Protein AF-A0A2P7NXD1-F1 (afdb_monomer)

Structure (mmCIF, N/CA/C/O backbone):
data_AF-A0A2P7NXD1-F1
#
_entry.id   AF-A0A2P7NXD1-F1
#
loop_
_atom_site.group_PDB
_atom_site.id
_atom_site.type_symbol
_atom_site.label_atom_id
_atom_site.label_alt_id
_atom_site.label_comp_id
_atom_site.label_asym_id
_atom_site.label_entity_id
_atom_site.label_seq_id
_atom_site.pdbx_PDB_ins_code
_atom_site.Cartn_x
_atom_site.Cartn_y
_atom_site.Cartn_z
_atom_site.occupancy
_atom_site.B_iso_or_equiv
_atom_site.auth_seq_id
_atom_site.auth_comp_id
_atom_site.auth_asym_id
_atom_site.auth_atom_id
_atom_site.pdbx_PDB_model_num
ATOM 1 N N . MET A 1 1 ? 3.298 -39.416 32.333 1.00 36.56 1 MET A N 1
ATOM 2 C CA . MET A 1 1 ? 2.624 -38.278 31.671 1.00 36.56 1 MET A CA 1
ATOM 3 C C . MET A 1 1 ? 3.644 -37.583 30.783 1.00 36.56 1 MET A C 1
ATOM 5 O O . MET A 1 1 ? 4.661 -37.138 31.295 1.00 36.56 1 MET A O 1
ATOM 9 N N . LYS A 1 2 ? 3.443 -37.612 29.460 1.00 35.41 2 LYS A N 1
ATOM 10 C CA . LYS A 1 2 ? 4.354 -37.025 28.463 1.00 35.41 2 LYS A CA 1
ATOM 11 C C . LYS A 1 2 ? 4.088 -35.521 28.370 1.00 35.41 2 LYS A C 1
ATOM 13 O O . LYS A 1 2 ? 2.982 -35.134 28.010 1.00 35.41 2 LYS A O 1
ATOM 18 N N . GLN A 1 3 ? 5.083 -34.701 28.690 1.00 37.34 3 GLN A N 1
ATOM 19 C CA . GLN A 1 3 ? 5.082 -33.281 28.345 1.00 37.34 3 GLN A CA 1
ATOM 20 C C . GLN A 1 3 ? 5.636 -33.157 26.921 1.00 37.34 3 GLN A C 1
ATOM 22 O O . GLN A 1 3 ? 6.764 -33.563 26.659 1.00 37.34 3 GLN A O 1
ATOM 27 N N . PHE A 1 4 ? 4.817 -32.663 25.993 1.00 35.91 4 PHE A N 1
ATOM 28 C CA . PHE A 1 4 ? 5.263 -32.245 24.667 1.00 35.91 4 PHE A CA 1
ATOM 29 C C . PHE A 1 4 ? 5.716 -30.787 24.766 1.00 35.91 4 PHE A C 1
ATOM 31 O O . PHE A 1 4 ? 4.890 -29.878 24.809 1.00 35.91 4 PHE A O 1
ATOM 38 N N . SER A 1 5 ? 7.023 -30.563 24.831 1.00 38.06 5 SER A N 1
ATOM 39 C CA . SER A 1 5 ? 7.633 -29.255 24.609 1.00 38.06 5 SER A CA 1
ATOM 40 C C . SER A 1 5 ? 7.817 -29.061 23.104 1.00 38.06 5 SER A C 1
ATOM 42 O O . SER A 1 5 ? 8.701 -29.651 22.489 1.00 38.06 5 SER A O 1
ATOM 44 N N . ILE A 1 6 ? 6.953 -28.252 22.491 1.00 39.41 6 ILE A N 1
ATOM 45 C CA . ILE A 1 6 ? 7.162 -27.771 21.123 1.00 39.41 6 ILE A CA 1
ATOM 46 C C . ILE A 1 6 ? 8.181 -26.637 21.229 1.00 39.41 6 ILE A C 1
ATOM 48 O O . ILE A 1 6 ? 7.843 -25.518 21.610 1.00 39.41 6 ILE A O 1
ATOM 52 N N . ALA A 1 7 ? 9.445 -26.961 20.967 1.00 38.28 7 ALA A N 1
ATOM 53 C CA . ALA A 1 7 ? 10.475 -25.967 20.721 1.00 38.28 7 ALA A CA 1
ATOM 54 C C . ALA A 1 7 ? 10.150 -25.292 19.384 1.00 38.28 7 ALA A C 1
ATOM 56 O O . ALA A 1 7 ? 10.185 -25.920 18.326 1.00 38.28 7 ALA A O 1
ATOM 57 N N . THR A 1 8 ? 9.754 -24.026 19.450 1.00 41.03 8 THR A N 1
ATOM 58 C CA . THR A 1 8 ? 9.497 -23.184 18.285 1.00 41.03 8 THR A CA 1
ATOM 59 C C . THR A 1 8 ? 10.834 -22.788 17.665 1.00 41.03 8 THR A C 1
ATOM 61 O O . THR A 1 8 ? 11.341 -21.696 17.902 1.00 41.03 8 THR A O 1
ATOM 64 N N . ASP A 1 9 ? 11.420 -23.696 16.890 1.00 48.03 9 ASP A N 1
ATOM 65 C CA . ASP A 1 9 ? 12.513 -23.383 15.973 1.00 48.03 9 ASP A CA 1
ATOM 66 C C . ASP A 1 9 ? 11.921 -22.637 14.770 1.00 48.03 9 ASP A C 1
ATOM 68 O O . ASP A 1 9 ? 11.487 -23.220 13.778 1.00 48.03 9 ASP A O 1
ATOM 72 N N . LEU A 1 10 ? 11.842 -21.314 14.885 1.00 42.22 10 LEU A N 1
ATOM 73 C CA . LEU A 1 10 ? 11.689 -20.424 13.739 1.00 42.22 10 LEU A CA 1
ATOM 74 C C . LEU A 1 10 ? 12.944 -19.564 13.655 1.00 42.22 10 LEU A C 1
ATOM 76 O O . LEU A 1 10 ? 12.919 -18.350 13.847 1.00 42.22 10 LEU A O 1
ATOM 80 N N . ASN A 1 11 ? 14.053 -20.240 13.363 1.00 40.47 11 ASN A N 1
ATOM 81 C CA . ASN A 1 11 ? 15.208 -19.622 12.742 1.00 40.47 11 ASN A CA 1
ATOM 82 C C . ASN A 1 11 ? 14.796 -19.197 11.325 1.00 40.47 11 ASN A C 1
ATOM 84 O O . ASN A 1 11 ? 14.822 -19.982 10.378 1.00 40.47 11 ASN A O 1
ATOM 88 N N . ILE A 1 12 ? 14.337 -17.954 11.212 1.00 46.53 12 ILE A N 1
ATOM 89 C CA . ILE A 1 12 ? 14.228 -17.252 9.938 1.00 46.53 12 ILE A CA 1
ATOM 90 C C . ILE A 1 12 ? 15.250 -16.116 9.976 1.00 46.53 12 ILE A C 1
ATOM 92 O O . ILE A 1 12 ? 14.914 -14.935 9.902 1.00 46.53 12 ILE A O 1
ATOM 96 N N . ASP A 1 13 ? 16.524 -16.483 10.096 1.00 45.28 13 ASP A N 1
ATOM 97 C CA . ASP A 1 13 ? 17.601 -15.638 9.610 1.00 45.28 13 ASP A CA 1
ATOM 98 C C . ASP A 1 13 ? 17.513 -15.643 8.080 1.00 45.28 13 ASP A C 1
ATOM 100 O O . ASP A 1 13 ? 18.082 -16.499 7.407 1.00 45.28 13 ASP A O 1
ATOM 104 N N . PHE A 1 14 ? 16.759 -14.706 7.499 1.00 52.28 14 PHE A N 1
ATOM 105 C CA . PHE A 1 14 ? 16.956 -14.350 6.096 1.00 52.28 14 PHE A CA 1
ATOM 106 C C . PHE A 1 14 ? 18.370 -13.770 5.979 1.00 52.28 14 PHE A C 1
ATOM 108 O O . PHE A 1 14 ? 18.602 -12.668 6.490 1.00 52.28 14 PHE A O 1
ATOM 115 N N . PRO A 1 15 ? 19.330 -14.424 5.298 1.00 44.69 15 PRO A N 1
ATOM 116 C CA . PRO A 1 15 ? 20.633 -13.826 5.105 1.00 44.69 15 PRO A CA 1
ATOM 117 C C . PRO A 1 15 ? 20.508 -12.812 3.964 1.00 44.69 15 PRO A C 1
ATOM 119 O O . PRO A 1 15 ? 20.892 -13.072 2.828 1.00 44.69 15 PRO A O 1
ATOM 122 N N . LEU A 1 16 ? 19.988 -11.619 4.263 1.00 47.16 16 LEU A N 1
ATOM 123 C CA . LEU A 1 16 ? 20.020 -10.464 3.356 1.00 47.16 16 LEU A CA 1
ATOM 124 C C . LEU A 1 16 ? 21.416 -9.829 3.261 1.00 47.16 16 LEU A C 1
ATOM 126 O O . LEU A 1 16 ? 21.551 -8.685 2.837 1.00 47.16 16 LEU A O 1
ATOM 130 N N . ASN A 1 17 ? 22.479 -10.542 3.638 1.00 49.88 17 ASN A N 1
ATOM 131 C CA . ASN A 1 17 ? 23.824 -9.997 3.541 1.00 49.88 17 ASN A CA 1
ATOM 132 C C . ASN A 1 17 ? 24.890 -11.065 3.272 1.00 49.88 17 ASN A C 1
ATOM 134 O O . ASN A 1 17 ? 25.778 -11.315 4.078 1.00 49.88 17 ASN A O 1
ATOM 138 N N . GLN A 1 18 ? 24.835 -11.666 2.085 1.00 47.19 18 GLN A N 1
ATOM 139 C CA . GLN A 1 18 ? 26.065 -12.039 1.387 1.00 47.19 18 GLN A CA 1
ATOM 140 C C . GLN A 1 18 ? 26.302 -11.024 0.273 1.00 47.19 18 GLN A C 1
ATOM 142 O O . GLN A 1 18 ? 26.091 -11.300 -0.909 1.00 47.19 18 GLN A O 1
ATOM 147 N N . ARG A 1 19 ? 26.755 -9.824 0.652 1.00 48.25 19 ARG A N 1
ATOM 148 C CA . ARG A 1 19 ? 27.351 -8.867 -0.284 1.00 48.25 19 ARG A CA 1
ATOM 149 C C . ARG A 1 19 ? 28.702 -9.432 -0.738 1.00 48.25 19 ARG A C 1
ATOM 151 O O . ARG A 1 19 ? 29.758 -9.047 -0.253 1.00 48.25 19 ARG A O 1
ATOM 158 N N . LYS A 1 20 ? 28.666 -10.412 -1.648 1.00 53.19 20 LYS A N 1
ATOM 159 C CA . LYS A 1 20 ? 29.825 -10.755 -2.480 1.00 53.19 20 LYS A CA 1
ATOM 160 C C . LYS A 1 20 ? 30.188 -9.486 -3.243 1.00 53.19 20 LYS A C 1
ATOM 162 O O . LYS A 1 20 ? 29.293 -8.842 -3.779 1.00 53.19 20 LYS A O 1
ATOM 167 N N . ASN A 1 21 ? 31.466 -9.119 -3.239 1.00 53.06 21 ASN A N 1
ATOM 168 C CA . ASN A 1 21 ? 32.022 -7.934 -3.894 1.00 53.06 21 ASN A CA 1
ATOM 169 C C . ASN A 1 21 ? 31.562 -7.830 -5.361 1.00 53.06 21 ASN A C 1
ATOM 171 O O . ASN A 1 21 ? 32.216 -8.339 -6.268 1.00 53.06 21 ASN A O 1
ATOM 175 N N . CYS A 1 22 ? 30.418 -7.196 -5.604 1.00 52.31 22 CYS A N 1
ATOM 176 C CA . CYS A 1 22 ? 29.953 -6.859 -6.937 1.00 52.31 22 CYS A CA 1
ATOM 177 C C . CYS A 1 22 ? 30.508 -5.477 -7.270 1.00 52.31 22 CYS A C 1
ATOM 179 O O . CYS A 1 22 ? 30.320 -4.532 -6.509 1.00 52.31 22 CYS A O 1
ATOM 181 N N . ASN A 1 23 ? 31.206 -5.370 -8.403 1.00 58.66 23 ASN A N 1
ATOM 182 C CA . ASN A 1 23 ? 31.758 -4.108 -8.889 1.00 58.66 23 ASN A CA 1
ATOM 183 C C . ASN A 1 23 ? 30.691 -2.991 -8.858 1.00 58.66 23 ASN A C 1
ATOM 185 O O . ASN A 1 23 ? 29.567 -3.236 -9.305 1.00 58.66 23 ASN A O 1
ATOM 189 N N . PRO A 1 24 ? 31.026 -1.759 -8.427 1.00 57.72 24 PRO A N 1
ATOM 190 C CA . PRO A 1 24 ? 30.062 -0.660 -8.294 1.00 57.72 24 PRO A CA 1
ATOM 191 C C . PRO A 1 24 ? 29.280 -0.367 -9.589 1.00 57.72 24 PRO A C 1
ATOM 193 O O . PRO A 1 24 ? 28.117 0.028 -9.557 1.00 57.72 24 PRO A O 1
ATOM 196 N N . PHE A 1 25 ? 29.886 -0.634 -10.750 1.00 54.81 25 PHE A N 1
ATOM 197 C CA . PHE A 1 25 ? 29.241 -0.529 -12.064 1.00 54.81 25 PHE A CA 1
ATOM 198 C C . PHE A 1 25 ? 28.109 -1.548 -12.280 1.00 54.81 25 PHE A C 1
ATOM 200 O O . PHE A 1 25 ? 27.102 -1.234 -12.918 1.00 54.81 25 PHE A O 1
ATOM 207 N N . PHE A 1 26 ? 28.245 -2.758 -11.734 1.00 57.41 26 PHE A N 1
ATOM 208 C CA . PHE A 1 26 ? 27.207 -3.788 -11.781 1.00 57.41 26 PHE A CA 1
ATOM 209 C C . PHE A 1 26 ? 26.014 -3.394 -10.899 1.00 57.41 26 PHE A C 1
ATOM 211 O O . PHE A 1 26 ? 24.865 -3.509 -11.326 1.00 57.41 26 PHE A O 1
ATOM 218 N N . GLU A 1 27 ? 26.286 -2.836 -9.717 1.00 64.62 27 GLU A N 1
ATOM 219 C CA . GLU A 1 27 ? 25.276 -2.329 -8.779 1.00 64.62 27 GLU A CA 1
ATOM 220 C C . GLU A 1 27 ? 24.519 -1.117 -9.356 1.00 64.62 27 GLU A C 1
ATOM 222 O O . GLU A 1 27 ? 23.287 -1.088 -9.342 1.00 64.62 27 GLU A O 1
ATOM 227 N N . ALA A 1 28 ? 25.224 -0.174 -9.993 1.00 71.69 28 ALA A N 1
ATOM 228 C CA . ALA A 1 28 ? 24.610 0.968 -10.677 1.00 71.69 28 ALA A CA 1
ATOM 229 C C . ALA A 1 28 ? 23.701 0.541 -11.848 1.00 71.69 28 ALA A C 1
ATOM 231 O O . ALA A 1 28 ? 22.611 1.090 -12.031 1.00 71.69 28 ALA A O 1
ATOM 232 N N . GLY A 1 29 ? 24.113 -0.471 -12.622 1.00 79.06 29 GLY A N 1
ATOM 233 C CA . GLY A 1 29 ? 23.301 -1.045 -13.697 1.00 79.06 29 GLY A CA 1
ATOM 234 C C . GLY A 1 29 ? 22.021 -1.717 -13.189 1.00 79.06 29 GLY A C 1
ATOM 235 O O . GLY A 1 29 ? 20.953 -1.520 -13.775 1.00 79.06 29 GLY A O 1
ATOM 236 N N . GLN A 1 30 ? 22.104 -2.462 -12.082 1.00 82.81 30 GLN A N 1
ATOM 237 C CA . GLN A 1 30 ? 20.944 -3.078 -11.427 1.00 82.81 30 GLN A CA 1
ATOM 238 C C . GLN A 1 30 ? 19.983 -2.023 -10.879 1.00 82.81 30 GLN A C 1
ATOM 240 O O . GLN A 1 30 ? 18.782 -2.114 -11.122 1.00 82.81 30 GLN A O 1
ATOM 245 N N . LEU A 1 31 ? 20.503 -0.983 -10.223 1.00 81.69 31 LEU A N 1
ATOM 246 C CA . LEU A 1 31 ? 19.692 0.124 -9.724 1.00 81.69 31 LEU A CA 1
ATOM 247 C C . LEU A 1 31 ? 18.971 0.852 -10.864 1.00 81.69 31 LEU A C 1
ATOM 249 O O . LEU A 1 31 ? 17.778 1.131 -10.762 1.00 81.69 31 LEU A O 1
ATOM 253 N N . ARG A 1 32 ? 19.667 1.129 -11.975 1.00 83.25 32 ARG A N 1
ATOM 254 C CA . ARG A 1 32 ? 19.059 1.734 -13.169 1.00 83.25 32 ARG A CA 1
ATOM 255 C C . ARG A 1 32 ? 17.924 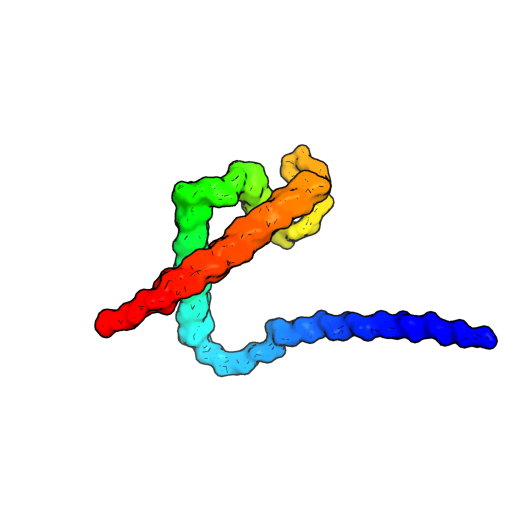0.868 -13.715 1.00 83.25 32 ARG A C 1
ATOM 257 O O . ARG A 1 32 ? 16.858 1.397 -14.023 1.00 83.25 32 ARG A O 1
ATOM 264 N N . ARG A 1 33 ? 18.137 -0.447 -13.825 1.00 81.00 33 ARG A N 1
ATOM 265 C CA . ARG A 1 33 ? 17.098 -1.390 -14.265 1.00 81.00 33 ARG A CA 1
ATOM 266 C C . ARG A 1 33 ? 15.920 -1.411 -13.295 1.00 81.00 33 ARG A C 1
ATOM 268 O O . ARG A 1 33 ? 14.791 -1.248 -13.741 1.00 81.00 33 ARG A O 1
ATOM 275 N N . ALA A 1 34 ? 16.166 -1.511 -11.990 1.00 76.81 34 ALA A N 1
ATOM 276 C CA . ALA A 1 34 ? 15.120 -1.497 -10.969 1.00 76.81 34 ALA A CA 1
ATOM 277 C C . ALA A 1 34 ? 14.272 -0.215 -11.034 1.00 76.81 34 ALA A C 1
ATOM 279 O O . ALA A 1 34 ? 13.047 -0.293 -11.063 1.00 76.81 34 ALA A O 1
ATOM 280 N N . LYS A 1 35 ? 14.912 0.957 -11.162 1.00 81.75 35 LYS A N 1
ATOM 281 C CA . LYS A 1 35 ? 14.222 2.247 -11.338 1.00 81.75 35 LYS A CA 1
ATOM 282 C C . LYS A 1 35 ? 13.373 2.288 -12.610 1.00 81.75 35 LYS A C 1
ATOM 284 O O . LYS A 1 35 ? 12.233 2.746 -12.566 1.00 81.75 35 LYS A O 1
ATOM 289 N N . MET A 1 36 ? 13.900 1.794 -13.733 1.00 85.81 36 MET A N 1
ATOM 290 C CA . MET A 1 36 ? 13.153 1.725 -14.995 1.00 85.81 36 MET A CA 1
ATOM 291 C C . MET A 1 36 ? 11.935 0.800 -14.876 1.00 85.81 36 MET A C 1
ATOM 293 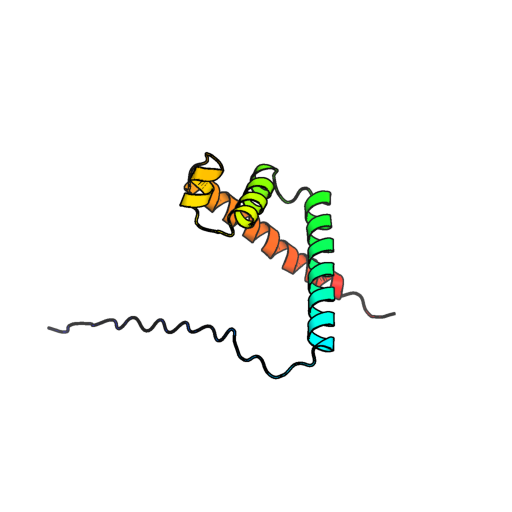O O . MET A 1 36 ? 10.840 1.181 -15.282 1.00 85.81 36 MET A O 1
ATOM 297 N N . HIS A 1 37 ? 12.108 -0.389 -14.292 1.00 79.88 37 HIS A N 1
ATOM 298 C CA . HIS A 1 37 ? 11.009 -1.329 -14.074 1.00 79.88 37 HIS A CA 1
ATOM 299 C C . HIS A 1 37 ? 9.943 -0.751 -13.139 1.00 79.88 37 HIS A C 1
ATOM 301 O O . HIS A 1 37 ? 8.763 -0.859 -13.456 1.00 79.88 37 HIS A O 1
ATOM 307 N N . ALA A 1 38 ? 10.342 -0.080 -12.054 1.00 76.19 38 ALA A N 1
ATOM 308 C CA . ALA A 1 38 ? 9.414 0.606 -11.158 1.00 76.19 38 ALA A CA 1
ATOM 309 C C . ALA A 1 38 ? 8.640 1.724 -11.877 1.00 76.19 38 ALA A C 1
ATOM 311 O O . ALA A 1 38 ? 7.428 1.811 -11.729 1.00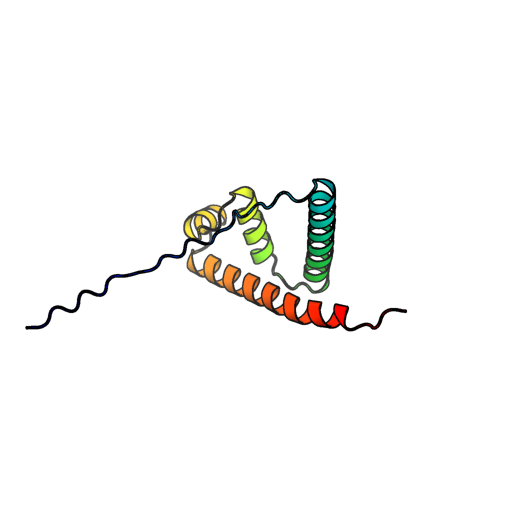 76.19 38 ALA A O 1
ATOM 312 N N . SER A 1 39 ? 9.310 2.527 -12.710 1.00 75.88 39 SER A N 1
ATOM 313 C CA . SER A 1 39 ? 8.660 3.614 -13.463 1.00 75.88 39 SER A CA 1
ATOM 314 C C . SER A 1 39 ? 7.618 3.072 -14.448 1.00 75.88 39 SER A C 1
ATOM 316 O O . SER A 1 39 ? 6.464 3.485 -14.413 1.00 75.88 39 SER A O 1
ATOM 318 N N . ARG A 1 40 ? 7.989 2.064 -15.254 1.00 79.06 40 ARG A N 1
ATOM 319 C CA . ARG A 1 40 ? 7.061 1.386 -16.181 1.00 79.06 40 ARG A CA 1
ATOM 320 C C . ARG A 1 40 ? 5.888 0.736 -15.455 1.00 79.06 40 ARG A C 1
ATOM 322 O O . ARG A 1 40 ? 4.778 0.685 -15.975 1.00 79.06 40 ARG A O 1
ATOM 329 N N . PHE A 1 41 ? 6.145 0.212 -14.262 1.00 77.75 41 PHE A N 1
ATOM 330 C CA . PHE A 1 41 ? 5.110 -0.382 -13.441 1.00 77.75 41 PHE A CA 1
ATOM 331 C C . PHE A 1 41 ? 4.107 0.663 -12.936 1.00 77.75 41 PHE A C 1
ATOM 333 O O . PHE A 1 41 ? 2.904 0.454 -13.063 1.00 77.75 41 PHE A O 1
ATOM 340 N N . ILE A 1 42 ? 4.592 1.800 -12.432 1.00 78.25 42 ILE A N 1
ATOM 341 C CA . ILE A 1 42 ? 3.751 2.916 -11.979 1.00 78.25 42 ILE A CA 1
ATOM 342 C C . ILE A 1 42 ? 2.893 3.449 -13.135 1.00 78.25 42 ILE A C 1
ATOM 344 O O . ILE A 1 42 ? 1.680 3.564 -12.988 1.00 78.25 42 ILE A O 1
ATOM 348 N N . GLU A 1 43 ? 3.482 3.659 -14.315 1.00 76.94 43 GLU A N 1
ATOM 349 C CA . GLU A 1 43 ? 2.734 4.066 -15.514 1.00 76.94 43 GLU A CA 1
ATOM 350 C C . GLU A 1 43 ? 1.621 3.065 -15.866 1.00 76.94 43 GLU A C 1
ATOM 352 O O . GLU A 1 43 ? 0.487 3.449 -16.161 1.00 76.94 43 GLU A O 1
ATOM 357 N N . ALA A 1 44 ? 1.911 1.762 -15.799 1.00 76.25 44 ALA A N 1
ATOM 358 C CA . ALA A 1 44 ? 0.919 0.725 -16.063 1.00 76.25 44 ALA A CA 1
ATOM 359 C C . ALA A 1 44 ? -0.210 0.699 -15.017 1.00 76.25 44 ALA A C 1
ATOM 361 O O . ALA A 1 44 ? -1.357 0.412 -15.377 1.00 76.25 44 ALA A O 1
ATOM 362 N N . LEU A 1 45 ? 0.092 0.992 -13.747 1.00 77.75 45 LEU A N 1
ATOM 363 C CA . LEU A 1 45 ? -0.911 1.119 -12.688 1.00 77.75 45 LEU A CA 1
ATOM 364 C C . LEU A 1 45 ? -1.862 2.291 -12.949 1.00 77.75 45 LEU A C 1
ATOM 366 O O . LEU A 1 45 ? -3.078 2.108 -12.840 1.00 77.75 45 LEU A O 1
ATOM 370 N N . ASP A 1 46 ? -1.320 3.443 -13.347 1.00 74.06 46 ASP A N 1
ATOM 371 C CA . ASP A 1 46 ? -2.082 4.670 -13.594 1.00 74.06 46 ASP A CA 1
ATOM 372 C C . ASP A 1 46 ? -2.988 4.540 -14.825 1.00 74.06 46 ASP A C 1
ATOM 374 O O . ASP A 1 46 ? -4.188 4.818 -14.750 1.00 74.06 46 ASP A O 1
ATOM 378 N N . ILE A 1 47 ? -2.451 4.038 -15.946 1.00 73.88 47 ILE A N 1
ATOM 379 C CA . ILE A 1 47 ? -3.210 3.848 -17.196 1.00 73.88 47 ILE A CA 1
ATOM 380 C C . ILE A 1 47 ? -4.376 2.881 -16.979 1.00 73.88 47 ILE A C 1
ATOM 382 O O . ILE A 1 47 ? -5.492 3.120 -17.443 1.00 73.88 47 ILE A O 1
ATOM 386 N N . LYS A 1 48 ? -4.131 1.780 -16.261 1.00 75.94 48 LYS A N 1
ATOM 387 C CA . LYS A 1 48 ? -5.146 0.751 -16.011 1.00 75.94 48 LYS A CA 1
ATOM 388 C C . LYS A 1 48 ? -6.023 1.055 -14.793 1.00 75.94 48 LYS A C 1
ATOM 390 O O . LYS A 1 48 ? -6.910 0.256 -14.499 1.00 75.94 48 LYS A O 1
ATOM 395 N N . ARG A 1 49 ? -5.785 2.173 -14.087 1.00 76.56 49 ARG A N 1
ATOM 396 C CA . ARG A 1 49 ? -6.452 2.548 -12.824 1.00 76.56 49 ARG A CA 1
ATOM 397 C C . ARG A 1 49 ? -6.534 1.373 -11.844 1.00 76.56 49 ARG A C 1
ATOM 399 O O . ARG A 1 49 ? -7.568 1.122 -11.226 1.00 76.56 49 ARG A O 1
ATOM 406 N N . LEU A 1 50 ? -5.443 0.612 -11.759 1.00 80.88 50 LEU A N 1
ATOM 407 C CA . LEU A 1 50 ? -5.390 -0.649 -11.014 1.00 80.88 50 LEU A CA 1
ATOM 408 C C . LEU A 1 50 ? -5.451 -0.436 -9.499 1.00 80.88 50 LEU A C 1
ATOM 410 O O . LEU A 1 50 ? -5.876 -1.331 -8.768 1.00 80.88 50 LEU A O 1
ATOM 414 N N . LEU A 1 51 ? -5.047 0.747 -9.038 1.00 85.25 51 LEU A N 1
ATOM 415 C CA . LEU A 1 51 ? -5.165 1.175 -7.653 1.00 85.25 51 LEU A CA 1
ATOM 416 C C . LEU A 1 51 ? -6.231 2.264 -7.531 1.00 85.25 51 LEU A C 1
ATOM 418 O O . LEU A 1 51 ? -6.345 3.1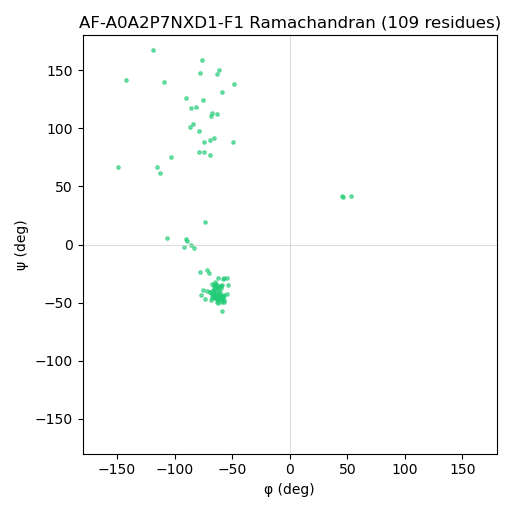61 -8.367 1.00 85.25 51 LEU A O 1
ATOM 422 N N . THR A 1 52 ? -7.020 2.195 -6.463 1.00 88.94 52 THR A N 1
ATOM 423 C CA . THR A 1 52 ? -7.963 3.262 -6.123 1.00 88.94 52 THR A CA 1
ATOM 424 C C . THR A 1 52 ? -7.216 4.452 -5.512 1.00 88.94 52 THR A C 1
ATOM 426 O O . THR A 1 52 ? -6.144 4.267 -4.931 1.00 88.94 52 THR A O 1
ATOM 429 N N . PRO A 1 53 ? -7.786 5.673 -5.530 1.00 89.62 53 PRO A N 1
ATOM 430 C CA . PRO A 1 53 ? -7.176 6.829 -4.864 1.00 89.62 53 PRO A CA 1
ATOM 431 C C . PRO A 1 53 ? -6.848 6.570 -3.386 1.00 89.62 53 PRO A C 1
ATOM 433 O O . PRO A 1 53 ? -5.824 7.015 -2.875 1.00 89.62 53 PRO A O 1
ATOM 436 N N . SER A 1 54 ? -7.687 5.787 -2.702 1.00 91.06 54 SER A N 1
ATOM 437 C CA . SER A 1 54 ? -7.461 5.398 -1.312 1.00 91.06 54 SER A CA 1
ATOM 438 C C . SER A 1 54 ? -6.210 4.533 -1.119 1.00 91.06 54 SER A C 1
ATOM 440 O O . SER A 1 54 ? -5.531 4.704 -0.106 1.00 91.06 54 SER A O 1
ATOM 442 N N . MET A 1 55 ? -5.879 3.676 -2.091 1.00 91.94 55 MET A N 1
ATOM 443 C CA . MET A 1 55 ? -4.680 2.834 -2.089 1.00 91.94 55 MET A CA 1
ATOM 444 C C . MET A 1 55 ? -3.417 3.638 -2.399 1.00 91.94 55 MET A C 1
ATOM 446 O O . MET A 1 55 ? -2.398 3.409 -1.754 1.00 91.94 55 MET A O 1
ATOM 450 N N . TYR A 1 56 ? -3.478 4.606 -3.321 1.00 90.38 56 TYR A N 1
ATOM 451 C CA . TYR A 1 56 ? -2.357 5.527 -3.556 1.00 90.38 56 TYR A CA 1
ATOM 452 C C . TYR A 1 56 ? -2.017 6.317 -2.294 1.00 90.38 56 TYR A C 1
ATOM 454 O O . TYR A 1 56 ? -0.869 6.311 -1.865 1.00 90.38 56 TYR A O 1
ATOM 462 N N . GLN A 1 57 ? -3.025 6.881 -1.624 1.00 93.81 57 GLN A N 1
ATOM 463 C CA . GLN A 1 57 ? -2.831 7.574 -0.346 1.00 93.81 57 GLN A CA 1
ATOM 464 C C . GLN A 1 57 ? -2.221 6.666 0.731 1.00 93.81 57 GLN A C 1
ATOM 466 O O . GLN A 1 57 ? -1.443 7.126 1.564 1.00 93.81 57 GLN A O 1
ATOM 471 N N . LEU A 1 58 ? -2.568 5.374 0.734 1.00 95.62 58 LEU A N 1
ATOM 472 C CA . LEU A 1 58 ? -1.965 4.409 1.649 1.00 95.62 58 LEU A CA 1
ATOM 473 C C . LEU A 1 58 ? -0.481 4.180 1.337 1.00 95.62 58 LEU A C 1
ATOM 475 O O . LEU A 1 58 ? 0.333 4.157 2.260 1.00 95.62 58 LEU A O 1
ATOM 479 N N . LEU A 1 59 ? -0.120 4.038 0.061 1.00 93.12 59 LEU A N 1
ATOM 480 C CA . LEU A 1 59 ? 1.274 3.897 -0.362 1.00 93.12 59 LEU A CA 1
ATOM 481 C C . LEU A 1 59 ? 2.089 5.154 -0.046 1.00 93.12 59 LEU A C 1
ATOM 483 O O . LEU A 1 59 ? 3.156 5.047 0.550 1.00 93.12 59 LEU A O 1
ATOM 487 N N . GLU A 1 60 ? 1.558 6.334 -0.361 1.00 92.62 60 GLU A N 1
ATOM 488 C CA . GLU A 1 60 ? 2.175 7.620 -0.027 1.00 92.62 60 GLU A CA 1
ATOM 489 C C . GLU A 1 60 ? 2.402 7.757 1.480 1.00 92.62 60 GLU A C 1
ATOM 491 O O . GLU A 1 60 ? 3.519 8.036 1.906 1.00 92.62 60 GLU A O 1
ATOM 496 N N . ALA A 1 61 ? 1.387 7.486 2.307 1.00 95.44 61 ALA A N 1
ATOM 497 C CA . ALA A 1 61 ? 1.529 7.542 3.762 1.00 95.44 61 ALA A CA 1
ATOM 498 C C . ALA A 1 61 ? 2.556 6.531 4.294 1.00 95.44 61 ALA A C 1
ATOM 500 O O . ALA A 1 61 ? 3.284 6.836 5.237 1.00 95.44 61 ALA A O 1
ATOM 501 N N . SER A 1 62 ? 2.637 5.347 3.683 1.00 95.56 62 SER A N 1
ATOM 502 C CA . SER A 1 62 ? 3.623 4.325 4.058 1.00 95.56 62 SER A CA 1
ATOM 503 C C . SER A 1 62 ? 5.052 4.773 3.761 1.00 95.56 62 SER A C 1
ATOM 505 O O . SER A 1 62 ? 5.955 4.470 4.535 1.00 95.56 62 SER A O 1
ATOM 507 N N . LEU A 1 63 ? 5.250 5.518 2.669 1.00 92.56 63 LEU A N 1
ATOM 508 C CA . LEU A 1 63 ? 6.539 6.107 2.308 1.00 92.56 63 LEU A CA 1
ATOM 509 C C . LEU A 1 63 ? 6.883 7.303 3.201 1.00 92.56 63 LEU A C 1
ATOM 511 O O . LEU A 1 63 ? 7.985 7.357 3.728 1.00 92.56 63 LEU A O 1
ATOM 515 N N . ILE A 1 64 ? 5.940 8.226 3.418 1.00 94.12 64 ILE A N 1
ATOM 516 C CA . ILE A 1 64 ? 6.141 9.427 4.247 1.00 94.12 64 ILE A CA 1
ATOM 517 C C . ILE A 1 64 ? 6.503 9.060 5.690 1.00 94.12 64 ILE A C 1
ATOM 519 O O . ILE A 1 64 ? 7.349 9.708 6.297 1.00 94.12 64 ILE A O 1
ATOM 523 N N . LEU A 1 65 ? 5.844 8.044 6.252 1.00 95.00 65 LEU A N 1
ATOM 524 C CA . LEU A 1 65 ? 6.086 7.595 7.625 1.00 95.00 65 LEU A CA 1
ATOM 525 C C . LEU A 1 65 ? 7.137 6.488 7.725 1.00 95.00 65 LEU A C 1
ATOM 527 O O . LEU A 1 65 ? 7.382 6.006 8.830 1.00 95.00 65 LEU A O 1
ATOM 531 N N . GLU A 1 66 ? 7.678 6.037 6.590 1.00 95.81 66 GLU A N 1
ATOM 532 C CA . GLU A 1 66 ? 8.588 4.890 6.489 1.00 95.81 66 GLU A CA 1
ATOM 533 C C . GLU A 1 66 ? 8.094 3.672 7.294 1.00 95.81 66 GLU A C 1
ATOM 535 O O . GLU A 1 66 ? 8.841 2.988 7.995 1.00 95.81 66 GLU A O 1
ATOM 540 N N . SER A 1 67 ? 6.785 3.407 7.237 1.00 92.44 67 SER A N 1
ATOM 541 C CA . SER A 1 67 ? 6.138 2.409 8.084 1.00 92.44 67 SER A CA 1
ATOM 542 C C . SER A 1 67 ? 5.059 1.641 7.345 1.00 92.44 67 SER A C 1
ATOM 544 O O . SER A 1 67 ? 4.252 2.204 6.614 1.00 92.44 67 SER A O 1
ATOM 546 N N . THR A 1 68 ? 4.985 0.343 7.625 1.00 94.12 68 THR A N 1
ATOM 547 C CA . THR A 1 68 ? 3.887 -0.546 7.216 1.00 94.12 68 THR A CA 1
ATOM 548 C C . THR A 1 68 ? 2.981 -0.913 8.395 1.00 94.12 68 THR A C 1
ATOM 550 O O . THR A 1 68 ? 2.065 -1.731 8.267 1.00 94.12 68 THR A O 1
ATOM 553 N N . ASN A 1 69 ? 3.202 -0.313 9.574 1.00 95.94 69 ASN A N 1
ATOM 554 C CA . ASN A 1 69 ? 2.413 -0.619 10.758 1.00 95.94 69 ASN A CA 1
ATOM 555 C C . ASN A 1 69 ? 0.969 -0.132 10.579 1.00 95.94 69 ASN A C 1
ATOM 557 O O . ASN A 1 69 ? 0.675 1.064 10.574 1.00 95.94 69 ASN A O 1
ATOM 561 N N . THR A 1 70 ? 0.046 -1.090 10.507 1.00 96.38 70 THR A N 1
ATOM 562 C CA . THR A 1 70 ? -1.377 -0.829 10.250 1.00 96.38 70 THR A CA 1
ATOM 563 C C . THR A 1 70 ? -2.032 0.117 11.254 1.00 96.38 70 THR A C 1
ATOM 565 O O . THR A 1 70 ? -2.967 0.815 10.878 1.00 96.38 70 THR A O 1
ATOM 568 N N . ARG A 1 71 ? -1.567 0.179 12.510 1.00 96.31 71 ARG A N 1
ATOM 569 C CA . ARG A 1 71 ? -2.113 1.096 13.527 1.00 96.31 71 ARG A CA 1
ATOM 570 C C . ARG A 1 71 ? -1.628 2.527 13.313 1.00 96.31 71 ARG A C 1
ATOM 572 O O . ARG A 1 71 ? -2.436 3.447 13.386 1.00 96.31 71 ARG A O 1
ATOM 579 N N . VAL A 1 72 ? -0.340 2.695 13.015 1.00 97.12 72 VAL A N 1
ATOM 580 C CA . VAL A 1 72 ? 0.271 4.004 12.730 1.00 97.12 72 VAL A CA 1
ATOM 581 C C . VAL A 1 72 ? -0.374 4.618 11.488 1.00 97.12 72 VAL A C 1
ATOM 583 O O . VAL A 1 72 ? -0.851 5.750 11.526 1.00 97.12 72 VAL A O 1
ATOM 586 N N . LEU A 1 73 ? -0.495 3.830 10.419 1.00 96.94 73 LEU A N 1
ATOM 587 C CA . LEU A 1 73 ? -1.117 4.265 9.169 1.00 96.94 73 LEU A CA 1
ATOM 588 C C . LEU A 1 73 ? -2.617 4.528 9.319 1.00 96.94 73 LEU A C 1
ATOM 590 O O . LEU A 1 73 ? -3.126 5.498 8.768 1.00 96.94 73 LEU A O 1
ATOM 594 N N . ALA A 1 74 ? -3.331 3.700 10.089 1.00 97.44 74 ALA A N 1
ATOM 595 C CA . ALA A 1 74 ? -4.745 3.917 10.391 1.00 97.44 74 ALA A CA 1
ATOM 596 C C . ALA A 1 74 ? -4.975 5.251 11.106 1.00 97.44 74 ALA A C 1
ATOM 598 O O . ALA A 1 74 ? -5.871 6.004 10.723 1.00 97.44 74 ALA A O 1
ATOM 599 N N . PHE A 1 75 ? -4.143 5.557 12.104 1.00 97.62 75 PHE A N 1
ATOM 600 C CA . PHE A 1 75 ? -4.196 6.827 12.815 1.00 97.62 75 PHE A CA 1
ATOM 601 C C . PHE A 1 75 ? -3.910 8.006 11.876 1.00 97.62 75 PHE A C 1
ATOM 603 O O . PHE A 1 75 ? -4.715 8.932 11.802 1.00 97.62 75 PHE A O 1
ATOM 610 N N . TYR A 1 76 ? -2.823 7.934 11.100 1.00 97.31 76 TYR A N 1
ATOM 611 C CA . TYR A 1 76 ? -2.427 8.995 10.170 1.00 97.31 76 TYR A CA 1
ATOM 612 C C . TYR A 1 76 ? -3.488 9.270 9.095 1.00 97.31 76 TYR A C 1
ATOM 614 O O . TYR A 1 76 ? -3.859 10.416 8.852 1.00 97.31 76 TYR A O 1
ATOM 622 N N . LEU A 1 77 ? -4.037 8.213 8.491 1.00 96.62 77 LEU A N 1
ATOM 623 C CA . LEU A 1 77 ? -5.035 8.310 7.423 1.00 96.62 77 LEU A CA 1
ATOM 624 C C . LEU A 1 77 ? -6.467 8.498 7.938 1.00 96.62 77 LEU A C 1
ATOM 626 O O . LEU A 1 77 ? -7.385 8.616 7.125 1.00 96.62 77 LEU A O 1
ATOM 630 N N . LYS A 1 78 ? -6.680 8.502 9.262 1.00 97.31 78 LYS A N 1
ATOM 631 C CA . LYS A 1 78 ? -8.007 8.545 9.904 1.00 97.31 78 LYS A CA 1
ATOM 632 C C . LYS A 1 78 ? -8.941 7.435 9.399 1.00 97.31 78 LYS A C 1
ATOM 634 O O . LYS A 1 78 ? -10.125 7.650 9.146 1.00 97.31 78 LYS A O 1
ATOM 639 N N . ARG A 1 79 ? -8.397 6.228 9.237 1.00 95.44 79 ARG A N 1
ATOM 640 C CA . ARG A 1 79 ? -9.111 5.017 8.795 1.00 95.44 79 ARG A CA 1
ATOM 641 C C . ARG A 1 79 ? -9.040 3.946 9.879 1.00 95.44 79 ARG A C 1
ATOM 643 O O . ARG A 1 79 ? -8.244 4.035 10.806 1.00 95.44 79 ARG A O 1
ATOM 650 N N . THR A 1 80 ? -9.843 2.890 9.767 1.00 97.44 80 THR A N 1
ATOM 651 C CA . THR A 1 80 ? -9.729 1.751 10.689 1.00 97.44 80 THR A CA 1
ATOM 652 C C . THR A 1 80 ? -8.545 0.852 10.302 1.00 97.44 80 THR A C 1
ATOM 654 O O . THR A 1 80 ? -8.289 0.657 9.109 1.00 97.4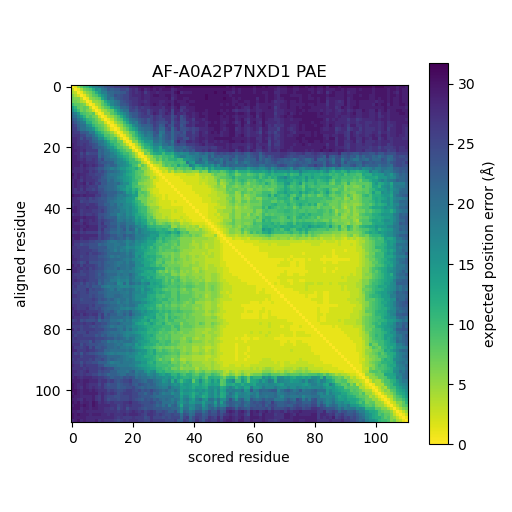4 80 THR A O 1
ATOM 657 N N . PRO A 1 81 ? -7.857 0.206 11.263 1.00 96.81 81 PRO A N 1
ATOM 658 C CA . PRO A 1 81 ? -6.797 -0.760 10.953 1.00 96.81 81 PRO A CA 1
ATOM 659 C C . PRO A 1 81 ? -7.265 -1.927 10.074 1.00 96.81 81 PRO A C 1
ATOM 661 O O . PRO A 1 81 ? -6.487 -2.472 9.296 1.00 96.81 81 PRO A O 1
ATOM 664 N N . ALA A 1 82 ? -8.542 -2.313 10.181 1.00 96.62 82 ALA A N 1
ATOM 665 C CA . ALA A 1 82 ? -9.138 -3.342 9.335 1.00 96.62 82 ALA A CA 1
ATOM 666 C C . ALA A 1 82 ? -9.211 -2.906 7.863 1.00 96.62 82 ALA A C 1
ATOM 668 O O . ALA A 1 82 ? -8.902 -3.705 6.982 1.00 96.62 82 ALA A O 1
ATOM 669 N N . ASN A 1 83 ? -9.563 -1.644 7.596 1.00 96.38 83 ASN A N 1
ATOM 670 C CA . ASN A 1 83 ? -9.577 -1.110 6.236 1.00 96.38 83 ASN A CA 1
ATOM 671 C C . ASN A 1 83 ? -8.160 -1.025 5.661 1.00 96.38 83 ASN A C 1
ATOM 673 O O . ASN A 1 83 ? -7.960 -1.429 4.522 1.00 96.38 83 ASN A O 1
ATOM 677 N N . ILE A 1 84 ? -7.181 -0.578 6.458 1.00 97.62 84 ILE A N 1
ATOM 678 C CA . ILE A 1 84 ? -5.770 -0.525 6.041 1.00 97.62 84 ILE A CA 1
ATOM 679 C C . ILE A 1 84 ? -5.268 -1.910 5.619 1.00 97.62 84 ILE A C 1
ATOM 681 O O . ILE A 1 84 ? -4.697 -2.048 4.543 1.00 97.62 84 ILE A O 1
ATOM 685 N N . ARG A 1 85 ? -5.534 -2.951 6.423 1.00 96.56 85 ARG A N 1
ATOM 686 C CA . ARG A 1 85 ? -5.163 -4.333 6.072 1.00 96.56 85 ARG A CA 1
ATOM 687 C C . ARG A 1 85 ? -5.790 -4.786 4.758 1.00 96.56 85 ARG A C 1
ATOM 689 O O . ARG A 1 85 ? -5.072 -5.241 3.877 1.00 96.56 85 ARG A O 1
ATOM 696 N N . LYS A 1 86 ? -7.104 -4.594 4.600 1.00 96.19 86 LYS A N 1
ATOM 697 C CA . LYS A 1 86 ? -7.817 -4.960 3.365 1.00 96.19 86 LYS A CA 1
ATOM 698 C C . LYS A 1 86 ? -7.276 -4.230 2.137 1.00 96.19 86 LYS A C 1
ATOM 700 O O . LYS A 1 86 ? -7.244 -4.802 1.052 1.00 96.19 86 LYS A O 1
ATOM 705 N N . GLU A 1 87 ? -6.894 -2.961 2.267 1.00 94.88 87 GLU A N 1
ATOM 706 C CA . GLU A 1 87 ? -6.301 -2.227 1.147 1.00 94.88 87 GLU A CA 1
ATOM 707 C C . GLU A 1 87 ? -4.888 -2.706 0.827 1.00 94.88 87 GLU A C 1
ATOM 709 O O . GLU A 1 87 ? -4.595 -2.893 -0.350 1.00 94.88 87 GLU A O 1
ATOM 714 N N . PHE A 1 88 ? -4.055 -3.013 1.826 1.00 94.31 88 PHE A N 1
ATOM 715 C CA . PHE A 1 88 ? -2.760 -3.652 1.576 1.00 94.31 88 PHE A CA 1
ATOM 716 C C . PHE A 1 88 ? -2.896 -5.007 0.886 1.00 94.31 88 PHE A C 1
ATOM 718 O O . PHE A 1 88 ? -2.179 -5.267 -0.072 1.00 94.31 88 PHE A O 1
ATOM 725 N N . GLU A 1 89 ? -3.842 -5.847 1.306 1.00 92.31 89 GLU A N 1
ATOM 726 C CA . GLU A 1 89 ? -4.121 -7.127 0.643 1.00 92.31 89 GLU A CA 1
ATOM 727 C C . GLU A 1 89 ? -4.484 -6.926 -0.834 1.00 92.31 89 GLU A C 1
ATOM 729 O O . GLU A 1 89 ? -3.958 -7.616 -1.707 1.00 92.31 89 GLU A O 1
ATOM 734 N N . LYS A 1 90 ? -5.337 -5.940 -1.137 1.00 91.69 90 LYS A N 1
ATOM 735 C CA . LYS A 1 90 ? -5.705 -5.598 -2.519 1.00 91.69 90 LYS A CA 1
ATOM 736 C C . LYS A 1 90 ? -4.531 -5.048 -3.321 1.00 91.69 90 LYS A C 1
ATOM 738 O O . LYS A 1 90 ? -4.411 -5.383 -4.498 1.00 91.69 90 LYS A O 1
ATOM 743 N N . ILE A 1 91 ? -3.683 -4.223 -2.706 1.00 90.00 91 ILE A N 1
ATOM 744 C CA . ILE A 1 91 ? -2.446 -3.745 -3.326 1.00 90.00 91 ILE A CA 1
ATOM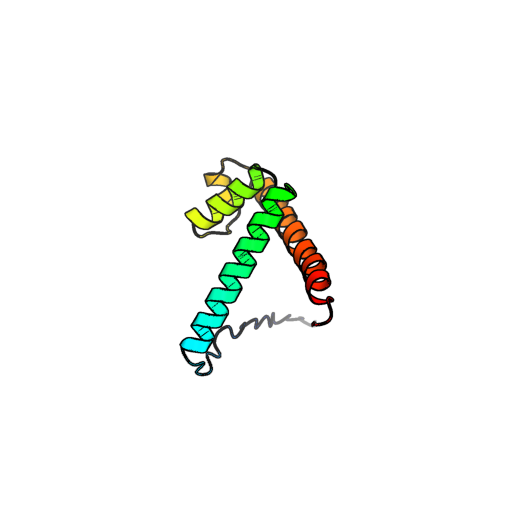 745 C C . ILE A 1 91 ? -1.586 -4.960 -3.671 1.00 90.00 91 ILE A C 1
ATOM 747 O O . ILE A 1 91 ? -1.328 -5.178 -4.848 1.00 90.00 91 ILE A O 1
ATOM 751 N N . CYS A 1 92 ? -1.248 -5.813 -2.700 1.00 86.69 92 CYS A N 1
ATOM 752 C CA . CYS A 1 92 ? -0.442 -7.016 -2.917 1.00 86.69 92 CYS A CA 1
ATOM 753 C C . CYS A 1 92 ? -1.025 -7.933 -4.001 1.00 86.69 92 CYS A C 1
ATOM 755 O O . CYS A 1 92 ? -0.284 -8.397 -4.860 1.00 86.69 92 CYS A O 1
ATOM 757 N N . ALA A 1 93 ? -2.342 -8.151 -4.024 1.00 87.44 93 ALA A N 1
ATOM 758 C CA . ALA A 1 93 ? -2.993 -8.945 -5.066 1.00 87.44 93 ALA A CA 1
ATOM 759 C C . ALA A 1 93 ? -2.881 -8.296 -6.459 1.00 87.44 93 ALA A C 1
ATOM 761 O O . ALA A 1 93 ? -2.711 -8.978 -7.467 1.00 87.44 93 ALA A O 1
ATOM 762 N N . THR A 1 94 ? -2.964 -6.970 -6.539 1.00 83.81 94 THR A N 1
ATOM 763 C CA . THR A 1 94 ? -2.764 -6.223 -7.787 1.00 83.81 94 THR A CA 1
ATOM 764 C C . THR A 1 94 ? -1.306 -6.264 -8.247 1.00 83.81 94 THR A C 1
ATOM 766 O O . THR A 1 94 ? -1.062 -6.475 -9.434 1.00 83.81 94 THR A O 1
ATOM 769 N N . LEU A 1 95 ? -0.348 -6.143 -7.322 1.00 77.75 95 LEU A N 1
ATOM 770 C CA . LEU A 1 95 ? 1.086 -6.269 -7.602 1.00 77.75 95 LEU A CA 1
ATOM 771 C C . LEU A 1 95 ? 1.448 -7.693 -8.060 1.00 77.75 95 LEU A C 1
ATOM 773 O O . LEU A 1 95 ? 2.123 -7.860 -9.072 1.00 77.75 95 LEU A O 1
ATOM 777 N N . GLY A 1 96 ? 0.951 -8.720 -7.365 1.00 74.69 96 GLY A N 1
ATOM 778 C CA . GLY A 1 96 ? 1.203 -10.126 -7.693 1.00 74.69 96 GLY A CA 1
ATOM 779 C C . GLY A 1 96 ? 0.654 -10.520 -9.064 1.00 74.69 96 GLY A C 1
ATOM 780 O O . GLY A 1 96 ? 1.325 -11.207 -9.828 1.00 74.69 96 GLY A O 1
ATOM 781 N N . ARG A 1 97 ? -0.517 -9.991 -9.448 1.00 65.12 97 ARG A N 1
ATOM 782 C CA . ARG A 1 97 ? -1.039 -10.158 -10.815 1.00 65.12 97 ARG A CA 1
ATOM 783 C C . ARG A 1 97 ? -0.163 -9.474 -11.866 1.00 65.12 97 ARG A C 1
ATOM 785 O O . ARG A 1 97 ? -0.066 -9.964 -12.985 1.00 65.12 97 ARG A O 1
ATOM 792 N N . TYR A 1 98 ? 0.492 -8.358 -11.543 1.00 60.84 98 TYR A N 1
ATOM 793 C CA . TYR A 1 98 ? 1.399 -7.704 -12.489 1.00 60.84 98 TYR A CA 1
ATOM 794 C C . TYR A 1 98 ? 2.656 -8.534 -12.778 1.00 60.84 98 TYR A C 1
ATOM 796 O O . TYR A 1 98 ? 3.127 -8.518 -13.912 1.00 60.84 98 TYR A O 1
ATOM 804 N N . GLU A 1 99 ? 3.185 -9.294 -11.814 1.00 56.97 99 GLU A N 1
ATOM 805 C CA . GLU A 1 99 ? 4.302 -10.212 -12.083 1.00 56.97 99 GLU A CA 1
ATOM 806 C C . GLU A 1 99 ? 3.940 -11.285 -13.119 1.00 56.97 99 GLU A C 1
ATOM 808 O O . GLU A 1 99 ? 4.771 -11.632 -13.960 1.00 56.97 99 GLU A O 1
ATOM 813 N N . GLU A 1 100 ? 2.697 -11.769 -13.112 1.00 55.72 100 GLU A N 1
ATOM 814 C CA . GLU A 1 100 ? 2.187 -12.698 -14.126 1.00 55.72 100 GLU A CA 1
ATOM 815 C C . GLU A 1 100 ? 2.094 -12.029 -15.505 1.00 55.72 100 GLU A C 1
ATOM 817 O O . GLU A 1 100 ? 2.610 -12.578 -16.476 1.00 55.72 100 GLU A O 1
ATOM 822 N N . PHE A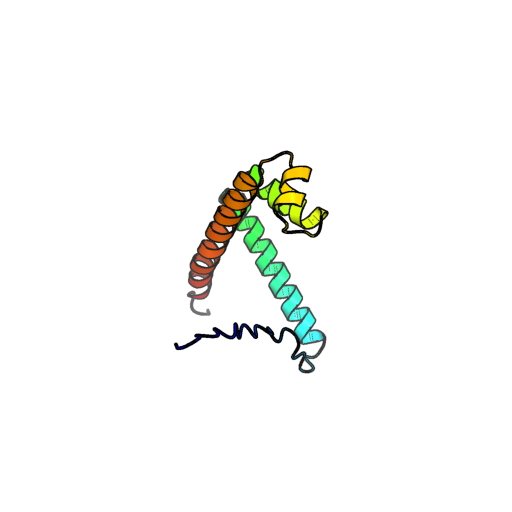 1 101 ? 1.562 -10.802 -15.588 1.00 51.09 101 PHE A N 1
ATOM 823 C CA . PHE A 1 101 ? 1.530 -10.035 -16.843 1.00 51.09 101 PHE A CA 1
ATOM 824 C C . PHE A 1 101 ? 2.928 -9.666 -17.359 1.00 51.09 101 PHE A C 1
ATOM 826 O O . PHE A 1 101 ? 3.155 -9.643 -18.565 1.00 51.09 101 PHE A O 1
ATOM 833 N N . SER A 1 102 ? 3.879 -9.388 -16.464 1.00 53.19 102 SER A N 1
ATOM 834 C CA . SER A 1 102 ? 5.270 -9.060 -16.796 1.00 53.19 102 SER A CA 1
ATOM 835 C C . SER A 1 102 ? 5.971 -10.220 -17.513 1.00 53.19 102 SER A C 1
ATOM 837 O O . SER A 1 102 ? 6.711 -9.992 -18.468 1.00 53.19 102 SER A O 1
ATOM 839 N N . LYS A 1 103 ? 5.685 -11.475 -17.129 1.00 54.59 103 LYS A N 1
ATOM 840 C CA . LYS A 1 103 ? 6.254 -12.677 -17.771 1.00 54.59 103 LYS A CA 1
ATOM 841 C C . LYS A 1 103 ? 5.869 -12.814 -19.245 1.00 54.59 103 LYS A C 1
ATOM 843 O O . LYS A 1 103 ? 6.658 -13.356 -20.017 1.00 54.59 103 LYS A O 1
ATOM 848 N N . ASP A 1 104 ? 4.713 -12.301 -19.655 1.00 51.59 104 ASP A N 1
ATOM 849 C CA . ASP A 1 104 ? 4.282 -12.363 -21.054 1.00 51.59 104 ASP A CA 1
ATOM 850 C C . ASP A 1 104 ? 4.985 -11.328 -21.945 1.00 51.59 104 ASP A C 1
ATOM 852 O O . ASP A 1 104 ? 5.173 -11.575 -23.136 1.00 51.59 104 ASP A O 1
ATOM 856 N N . PHE A 1 105 ? 5.488 -10.223 -21.381 1.00 48.72 105 PHE A N 1
ATOM 857 C CA . PHE A 1 105 ? 6.307 -9.260 -22.131 1.00 48.72 105 PHE A CA 1
ATOM 858 C C . PHE A 1 105 ? 7.711 -9.790 -22.462 1.00 48.72 105 PHE A C 1
ATOM 860 O O . PHE A 1 105 ? 8.322 -9.328 -23.422 1.00 48.72 105 PHE A O 1
ATOM 867 N N . TYR A 1 106 ? 8.217 -10.778 -21.716 1.00 53.59 106 TYR A N 1
ATOM 868 C CA . TYR A 1 106 ? 9.520 -11.410 -21.974 1.00 53.59 106 TYR A CA 1
ATOM 869 C C . TYR A 1 106 ? 9.453 -12.613 -22.932 1.00 53.59 106 TYR A C 1
ATOM 871 O O . TYR A 1 106 ? 10.477 -13.242 -23.181 1.00 53.59 106 TYR A O 1
ATOM 879 N N . LYS A 1 107 ? 8.277 -12.945 -23.490 1.00 49.00 107 LYS A N 1
ATOM 880 C CA . LYS A 1 107 ? 8.111 -14.025 -24.485 1.00 49.00 107 LYS A CA 1
ATOM 881 C C . LYS A 1 107 ? 8.272 -13.571 -25.940 1.00 49.00 107 LYS A C 1
ATOM 883 O O . LYS A 1 107 ? 8.042 -14.371 -26.845 1.00 49.00 107 LYS A O 1
ATOM 888 N N . GLN A 1 108 ? 8.640 -12.317 -26.197 1.00 47.03 108 GLN A N 1
ATOM 889 C CA . GLN A 1 108 ? 8.962 -11.907 -27.563 1.00 47.03 108 GLN A CA 1
ATOM 890 C C . GLN A 1 108 ? 10.347 -12.455 -27.941 1.00 47.03 108 GLN A C 1
ATOM 892 O O . GLN A 1 108 ? 11.304 -12.204 -27.203 1.00 47.03 108 GLN A O 1
ATOM 897 N N . PRO A 1 109 ? 10.474 -13.227 -29.039 1.00 38.75 109 PRO A N 1
ATOM 898 C CA . PRO A 1 109 ? 11.778 -13.676 -29.504 1.00 38.75 109 PRO A CA 1
ATOM 899 C C . PRO A 1 109 ? 12.619 -12.451 -29.895 1.00 38.75 109 PRO A C 1
ATOM 901 O O . PRO A 1 109 ? 12.055 -11.444 -30.338 1.00 38.75 109 PRO A O 1
ATOM 904 N N . PRO A 1 110 ? 13.949 -12.500 -29.702 1.00 45.94 110 PRO A N 1
ATOM 905 C CA . PRO A 1 110 ? 14.813 -11.411 -30.134 1.00 45.94 110 PRO A CA 1
ATOM 906 C C . PRO A 1 110 ? 14.713 -11.231 -31.662 1.00 45.94 110 PRO A C 1
ATOM 908 O O . PRO A 1 110 ? 14.435 -12.214 -32.356 1.00 45.94 110 PRO A O 1
ATOM 911 N N . PRO A 1 111 ? 14.901 -9.997 -32.168 1.00 49.62 111 PRO A N 1
ATOM 912 C CA . PRO A 1 111 ? 14.938 -9.722 -33.603 1.00 49.62 111 PRO A CA 1
ATOM 913 C C . PRO A 1 111 ? 16.084 -10.454 -34.308 1.00 49.62 111 PRO A C 1
ATOM 915 O O . PRO A 1 111 ? 17.140 -10.667 -33.665 1.00 49.62 111 PRO A O 1
#

Radius of gyration: 20.07 Å; Cα contacts (8 Å, |Δi|>4): 36; chains: 1; bounding box: 42×48×65 Å

Organism: NCBI:txid2116706

Nearest PDB structures (foldseek):
  1lnw-assembly7_A  TM=5.587E-01  e=4.124E-01  Pseudomonas aeruginosa
  2nyx-assembly2_D  TM=5.315E-01  e=1.563E+00  Mycobacter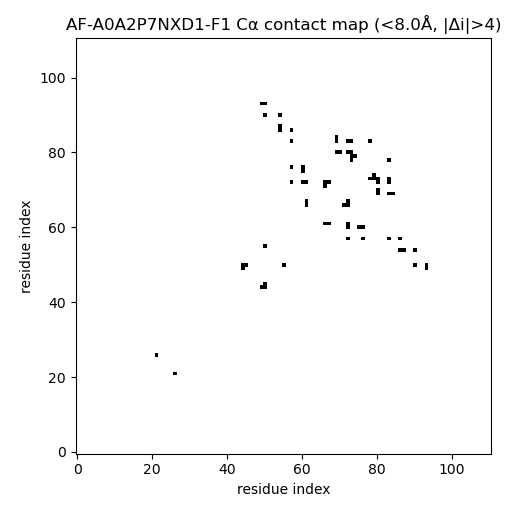ium tuberculosis H37Rv
  1trr-assembly1_A  TM=3.468E-01  e=3.970E+00  Escherichia coli

Secondary structure (DSSP, 8-state):
-----------------------HHHHHHHHHHHHHHHHHHHHHHHHTT-S-HHHHHHHHHHHHTT---HHHHHHHHT--HHHHHHHHHHHH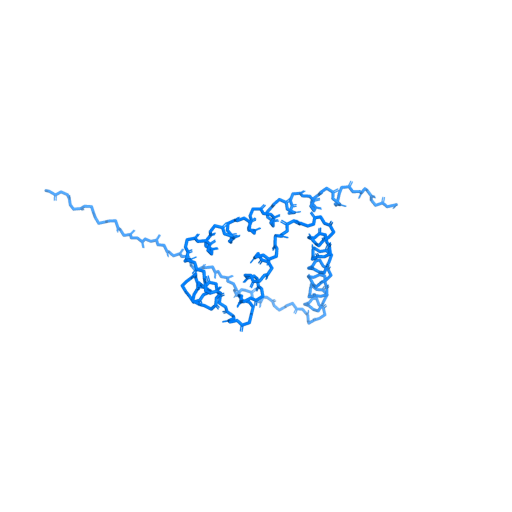HHHHHHHHHHHHHTTSPP-

Solvent-accessible surface area (backbone atoms only — not comparable to full-atom values): 6903 Å² total; per-residue (Å²): 136,88,82,85,80,80,77,82,83,75,86,74,80,74,77,88,72,78,80,66,92,66,57,69,69,59,53,52,51,50,51,51,49,52,51,51,53,51,51,56,47,54,52,51,34,62,77,66,56,72,60,53,73,72,49,51,53,50,54,51,51,28,59,78,65,73,42,85,53,43,64,64,51,11,62,75,70,75,49,52,44,68,57,46,49,55,45,50,53,51,48,52,54,52,53,57,53,46,57,60,56,51,57,61,70,70,68,64,77,83,132

Sequence (111 aa):
MKQFSIATDLNIDFPLNQRKNCNPFFEAGQLRRAKMHASRFIEALDIKRLLTPSMYQLLEASLILESTNTRVLAFYLKRTPANIRKEFEKICATLGRYEEFSKDFYKQPPP

Mean predicted aligned error: 14.68 Å

pLDDT: mean 73.28, std 20.76, range [35.41, 97.62]

Foldseek 3Di:
DDDDDPDPPPPPPPCPDPPDPDPVVVVVVVVVVVVVVVVVVVVVCVVVVLADPVLVVLVVLCVVVVDPPLVVSCVVVVHDSVVSVVSVVSVVVSVVVVVVVVVVVVPDDDD